Protein AF-A0ABD7SQU8-F1 (afdb_monomer)

Organism: Vibrio cholerae (NCBI:txid666)

Nearest PDB structures (foldseek):
  7nql-assembly1_BT  TM=2.291E-01  e=5.597E-02  Sus scrofa
  7nsj-assembly1_BT  TM=2.044E-01  e=4.450E-02  Sus scrofa
  5aj4-assembly1_BT  TM=1.988E-01  e=1.322E-01  Sus scrofa
  1914-assembly1_A  TM=1.932E-01  e=1.555E+00  Mus musculus
  3wbi-assembly1_A  TM=1.901E-01  e=4.619E+00  Saccharomyces cerevisiae S288C

Secondary structure (DSSP, 8-state):
---S-TTS-HHHHHHHHHHHTTS---SS-EEEEEEEEETT--TT---EEEEEEEETTEEEEEEEEEEEEEEETTEEEEEEEEEEETTTTEEEETTTEEEE--HHHHHHHHHHHHHHHHHHHTT-EEEEEEEE----

Foldseek 3Di:
DDDEDPPADPLVSVLVVLVVVLDPDDQDWAKKKKWKDFPPPDPPDWIKIWIWTDDHPYIYTQKIWTWDWDDDPNDIDIDTAWMQGPVVQWIAHPPPGIDGCDPVNSVVVSVVSVVVSVCSVVVRIDMDMDGPPPPD

Sequence (136 aa):
MESISEGFSPSISKSLRDMFSCFPFPLAQGVYAIQMTDVCGRVGAHPIQLVVEKIDDSLELLTYSQFSIQYKNGSSSFVVSNFFDFVNQQFTSSRLGLCEISDDVTELFEMYLKDAIARIKNGSVKIEVKNQRLLG

Solvent-accessible surface area (backbone atoms only — not comparable to full-atom values): 7811 Å² total; per-residue (Å²): 144,87,53,56,48,92,89,54,57,71,68,48,32,48,50,51,50,62,46,54,74,74,51,92,72,71,93,66,68,49,40,33,39,38,38,37,37,55,67,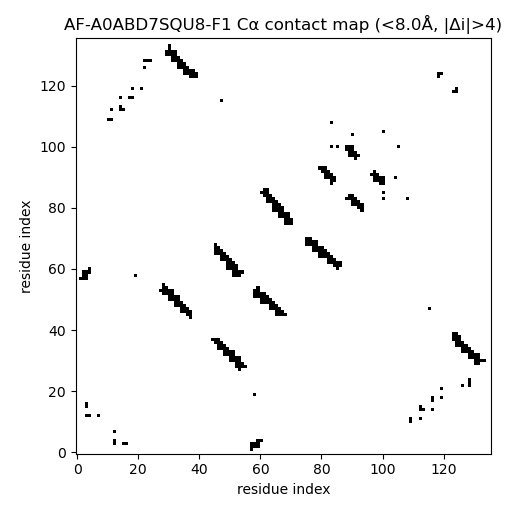73,76,53,91,84,62,60,34,36,39,36,35,32,39,32,56,85,98,28,53,38,76,43,33,42,37,33,31,39,82,45,80,56,97,94,42,77,45,82,40,78,39,37,35,40,32,61,80,80,45,33,30,39,27,77,87,77,43,78,45,66,64,44,72,70,52,49,54,53,48,45,53,54,50,52,51,52,43,53,35,52,77,71,62,48,42,45,77,46,80,42,76,48,73,75,86,121

pLDDT: mean 82.69, std 13.88, range [31.44, 96.06]

Structure (mmCIF, N/CA/C/O backbone):
data_AF-A0ABD7SQU8-F1
#
_entry.id   AF-A0ABD7SQU8-F1
#
loop_
_atom_site.group_PDB
_atom_site.id
_atom_site.type_symbol
_atom_site.label_atom_id
_atom_site.label_alt_id
_atom_site.label_comp_id
_atom_site.label_asym_id
_atom_site.label_entity_id
_atom_site.label_seq_id
_atom_site.pdbx_PDB_ins_code
_atom_site.Cartn_x
_atom_site.Cartn_y
_atom_site.Cartn_z
_atom_site.occupancy
_atom_site.B_iso_or_equiv
_atom_site.auth_seq_id
_atom_site.auth_comp_id
_atom_site.auth_asym_id
_atom_site.auth_atom_id
_atom_site.pdbx_PDB_model_num
ATOM 1 N N . MET A 1 1 ? -14.802 6.062 17.916 1.00 43.28 1 MET A N 1
ATOM 2 C CA . MET A 1 1 ? -14.375 5.958 16.504 1.00 43.28 1 MET A CA 1
ATOM 3 C C . MET A 1 1 ? -12.854 5.876 16.510 1.00 43.28 1 MET A C 1
ATOM 5 O O . MET A 1 1 ? -12.205 6.889 16.299 1.00 43.28 1 MET A O 1
ATOM 9 N N . GLU A 1 2 ? -12.291 4.710 16.839 1.00 35.56 2 GLU A N 1
ATOM 10 C CA . GLU A 1 2 ? -10.840 4.502 16.999 1.00 35.56 2 GLU A CA 1
ATOM 11 C C . GLU A 1 2 ? -10.474 3.057 16.610 1.00 35.56 2 GLU A C 1
ATOM 13 O O . GLU A 1 2 ? -10.958 2.130 17.241 1.00 35.56 2 GLU A O 1
ATOM 18 N N . SER A 1 3 ? -9.743 2.885 15.500 1.00 46.06 3 SER A N 1
ATOM 19 C CA . SER A 1 3 ? -8.436 2.192 15.377 1.00 46.06 3 SER A CA 1
ATOM 20 C C . SER A 1 3 ? -8.061 2.096 13.884 1.00 46.06 3 SER A C 1
ATOM 22 O O . SER A 1 3 ? -8.039 1.063 13.232 1.00 46.06 3 SER A O 1
ATOM 24 N N . ILE A 1 4 ? -7.802 3.246 13.265 1.00 48.00 4 ILE A N 1
ATOM 25 C CA . ILE A 1 4 ? -6.956 3.243 12.068 1.00 48.00 4 ILE A CA 1
ATOM 26 C C . ILE A 1 4 ? -5.609 3.625 12.644 1.00 48.00 4 ILE A C 1
ATOM 28 O O . ILE A 1 4 ? -5.497 4.738 13.164 1.00 48.00 4 ILE A O 1
ATOM 32 N N . SER A 1 5 ? -4.620 2.732 12.589 1.00 52.75 5 SER A N 1
ATOM 33 C CA . SER A 1 5 ? -3.212 3.017 12.901 1.00 52.75 5 SER A CA 1
ATOM 34 C C . SER A 1 5 ? -2.856 3.406 14.347 1.00 52.75 5 SER A C 1
ATOM 36 O O . SER A 1 5 ? -2.429 4.536 14.589 1.00 52.75 5 SER A O 1
ATOM 38 N N . GLU A 1 6 ? -2.922 2.482 15.307 1.00 50.28 6 GLU A N 1
ATOM 39 C CA . GLU A 1 6 ? -2.069 2.638 16.496 1.00 50.28 6 GLU A CA 1
ATOM 40 C C . GLU A 1 6 ? -0.608 2.456 16.048 1.00 50.28 6 GLU A C 1
ATOM 42 O O . GLU A 1 6 ? -0.218 1.384 15.602 1.00 50.28 6 GLU A O 1
ATOM 47 N N . GLY A 1 7 ? 0.176 3.538 16.045 1.00 60.66 7 GLY A N 1
ATOM 48 C CA . GLY A 1 7 ? 1.599 3.510 15.677 1.00 60.66 7 GLY A CA 1
ATOM 49 C C . GLY A 1 7 ? 2.013 4.403 14.504 1.00 60.66 7 GLY A C 1
ATOM 50 O O . GLY A 1 7 ? 3.205 4.620 14.321 1.00 60.66 7 GLY A O 1
ATOM 51 N N . PHE A 1 8 ? 1.075 4.986 13.747 1.00 74.00 8 PHE A N 1
ATOM 52 C CA . PHE A 1 8 ? 1.417 5.979 12.716 1.00 74.00 8 PHE A CA 1
ATOM 53 C C . PHE A 1 8 ? 1.172 7.418 13.180 1.00 74.00 8 PHE A C 1
ATOM 55 O O . PHE A 1 8 ? 0.353 7.684 14.061 1.00 74.00 8 PHE A O 1
ATOM 62 N N . SER A 1 9 ? 1.851 8.374 12.535 1.00 78.19 9 SER A N 1
ATOM 63 C CA . SER A 1 9 ? 1.595 9.800 12.750 1.00 78.19 9 SER A CA 1
ATOM 64 C C . SER A 1 9 ? 0.144 10.166 12.380 1.00 78.19 9 SER A C 1
ATOM 66 O O . SER A 1 9 ? -0.415 9.588 11.440 1.00 78.19 9 SER A O 1
ATOM 68 N N . PRO A 1 10 ? -0.473 11.186 13.017 1.00 79.75 10 PRO A N 1
ATOM 69 C CA . PRO A 1 10 ? -1.849 11.593 12.709 1.00 79.75 10 PRO A CA 1
ATOM 70 C C . PRO A 1 10 ? -2.104 11.918 11.228 1.00 79.75 10 PRO A C 1
ATOM 72 O O . PRO A 1 10 ? -3.217 11.720 10.729 1.00 79.75 10 PRO A O 1
ATOM 75 N N . SER A 1 11 ? -1.083 12.412 10.516 1.00 82.19 11 SER A N 1
ATOM 76 C CA . SER A 1 11 ? -1.154 12.720 9.081 1.00 82.19 11 SER A CA 1
ATOM 77 C C . SER A 1 11 ? -1.284 11.454 8.229 1.00 82.19 11 SER A C 1
ATOM 79 O O . SER A 1 11 ? -2.142 11.379 7.340 1.00 82.19 11 SER A O 1
ATOM 81 N N . ILE A 1 12 ? -0.491 10.425 8.543 1.00 82.00 12 ILE A N 1
ATOM 82 C CA . ILE A 1 12 ? -0.571 9.118 7.886 1.00 82.00 12 ILE A CA 1
ATOM 83 C C . ILE A 1 12 ? -1.900 8.453 8.223 1.00 82.00 12 ILE A C 1
ATOM 85 O O . ILE A 1 12 ? -2.607 8.029 7.310 1.00 82.00 12 ILE A O 1
ATOM 89 N N . SER A 1 13 ? -2.303 8.452 9.498 1.00 83.88 13 SER A N 1
ATOM 90 C CA . SER A 1 13 ? -3.593 7.907 9.926 1.00 83.88 13 SER A CA 1
ATOM 91 C C . SER A 1 13 ? -4.746 8.516 9.140 1.00 83.88 13 SER A C 1
ATOM 93 O O . SER A 1 13 ? -5.624 7.797 8.675 1.00 83.88 13 SER A O 1
ATOM 95 N N . LYS A 1 14 ? -4.756 9.846 8.968 1.00 84.50 14 LYS A N 1
ATOM 96 C CA . LYS A 1 14 ? -5.759 10.552 8.160 1.00 84.50 14 LYS A CA 1
ATOM 97 C C . LYS A 1 14 ? -5.713 10.117 6.695 1.00 84.50 14 LYS A C 1
ATOM 99 O O . LYS A 1 14 ? -6.753 9.783 6.138 1.00 84.50 14 LYS A O 1
ATOM 104 N N . SER A 1 15 ? -4.523 10.081 6.101 1.00 87.94 15 SER A N 1
ATOM 105 C CA . SER A 1 15 ? -4.328 9.678 4.705 1.00 87.94 15 SER A CA 1
ATOM 106 C C . SER A 1 15 ? -4.815 8.246 4.452 1.00 87.94 15 SER A C 1
ATOM 108 O O . SER A 1 15 ? -5.476 7.989 3.449 1.00 87.94 15 SER A O 1
ATOM 110 N N . LEU A 1 16 ? -4.578 7.324 5.390 1.00 87.50 16 LEU A N 1
ATOM 111 C CA . LEU A 1 16 ? -5.088 5.956 5.313 1.00 87.50 16 LEU A CA 1
ATOM 112 C C . LEU A 1 16 ? -6.618 5.908 5.354 1.00 87.50 16 LEU A C 1
ATOM 114 O O . LEU A 1 16 ? -7.197 5.222 4.518 1.00 87.50 16 LEU A O 1
ATOM 118 N N . ARG A 1 17 ? -7.298 6.664 6.235 1.00 85.50 17 ARG A N 1
ATOM 119 C CA . ARG A 1 17 ? -8.783 6.698 6.216 1.00 85.50 17 ARG A CA 1
ATOM 120 C C . ARG A 1 17 ? -9.312 7.298 4.922 1.00 85.50 17 ARG A C 1
ATOM 122 O O . ARG A 1 17 ? -10.254 6.753 4.356 1.00 85.50 17 ARG A O 1
ATOM 129 N N . ASP A 1 18 ? -8.705 8.384 4.445 1.00 85.12 18 ASP A N 1
ATOM 130 C CA . ASP A 1 18 ? -9.083 9.008 3.174 1.00 85.12 18 ASP A CA 1
ATOM 131 C C . ASP A 1 18 ? -8.966 7.990 2.028 1.00 85.12 18 ASP A C 1
ATOM 133 O O . ASP A 1 18 ? -9.889 7.841 1.227 1.00 85.12 18 ASP A O 1
ATOM 137 N N . MET A 1 19 ? -7.866 7.234 1.983 1.00 86.50 19 MET A N 1
ATOM 138 C CA . MET A 1 19 ? -7.656 6.174 0.999 1.00 86.50 19 MET A CA 1
ATOM 139 C C . MET A 1 19 ? -8.680 5.041 1.147 1.00 86.50 19 MET A C 1
ATOM 141 O O . MET A 1 19 ? -9.333 4.673 0.175 1.00 86.50 19 MET A O 1
ATOM 145 N N . PHE A 1 20 ? -8.855 4.511 2.358 1.00 86.94 20 PHE A N 1
ATOM 146 C CA . PHE A 1 20 ? -9.755 3.393 2.634 1.00 86.94 20 PHE A CA 1
ATOM 147 C C . PHE A 1 20 ? -11.225 3.733 2.388 1.00 86.94 20 PHE A C 1
ATOM 149 O O . PHE A 1 20 ? -11.975 2.874 1.932 1.00 86.94 20 PHE A O 1
ATOM 156 N N . SER A 1 21 ? -11.629 4.991 2.573 1.00 84.38 21 SER A N 1
ATOM 157 C CA . SER A 1 21 ? -12.981 5.450 2.236 1.00 84.38 21 SER A CA 1
ATOM 158 C C . SER A 1 21 ? -13.314 5.343 0.740 1.00 84.38 21 SER A C 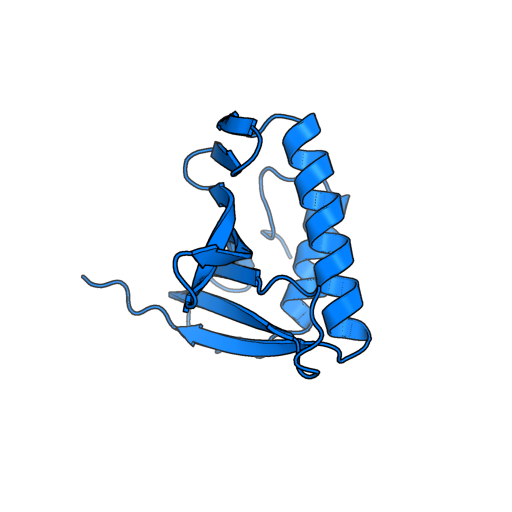1
ATOM 160 O O . SER A 1 21 ? -14.485 5.334 0.368 1.00 84.38 21 SER A O 1
ATOM 162 N N . CYS A 1 22 ? -12.297 5.225 -0.121 1.00 82.62 22 CYS A N 1
ATOM 163 C CA . CYS A 1 22 ? -12.467 5.061 -1.563 1.00 82.62 22 CYS A CA 1
ATOM 164 C C . CYS A 1 22 ? -12.682 3.599 -1.985 1.00 82.62 22 CYS A C 1
ATOM 166 O O . CYS A 1 22 ? -12.907 3.335 -3.168 1.00 82.62 22 CYS A O 1
ATOM 168 N N . PHE A 1 23 ? -12.563 2.638 -1.066 1.00 82.81 23 PHE A N 1
ATOM 169 C CA . PHE A 1 23 ? -12.587 1.218 -1.397 1.00 82.81 23 PHE A CA 1
ATOM 170 C C . PHE A 1 23 ? -13.920 0.566 -1.009 1.00 82.81 23 PHE A C 1
ATOM 172 O O . PHE A 1 23 ? -14.410 0.763 0.105 1.00 82.81 23 PHE A O 1
ATOM 179 N N . PRO A 1 24 ? -14.511 -0.258 -1.893 1.00 74.88 24 PRO A N 1
ATOM 180 C CA . PRO A 1 24 ? -15.719 -1.009 -1.580 1.00 74.88 24 PRO A CA 1
ATOM 181 C C . PRO A 1 24 ? -15.356 -2.234 -0.728 1.00 74.88 24 PRO A C 1
ATOM 183 O O . PRO A 1 24 ? -15.229 -3.348 -1.238 1.00 74.88 24 PRO A O 1
ATOM 186 N N . PHE A 1 25 ? -15.141 -2.032 0.572 1.00 72.00 25 PHE A N 1
ATOM 187 C CA . PHE A 1 25 ? -14.872 -3.138 1.488 1.00 72.00 25 PHE A CA 1
ATOM 188 C C . PHE A 1 25 ? -16.136 -3.965 1.746 1.00 72.00 25 PHE A C 1
ATOM 190 O O . PHE A 1 25 ? -17.195 -3.397 2.030 1.00 72.00 25 PHE A O 1
ATOM 197 N N . PRO A 1 26 ? -16.049 -5.305 1.706 1.00 69.81 26 PRO A N 1
ATOM 198 C CA . PRO A 1 26 ? -17.112 -6.155 2.221 1.00 69.81 26 PRO A CA 1
ATOM 199 C C . PRO A 1 26 ? -17.335 -5.908 3.718 1.00 69.81 26 PRO A C 1
ATOM 201 O O . PRO A 1 26 ? -16.410 -5.562 4.452 1.00 69.81 26 PRO A O 1
ATOM 204 N N . LEU A 1 27 ? -18.564 -6.136 4.188 1.00 65.88 27 LEU A N 1
ATOM 205 C CA . LEU A 1 27 ? -18.911 -5.979 5.608 1.00 65.88 27 LEU A CA 1
ATOM 206 C C . LEU A 1 27 ? -18.230 -7.020 6.514 1.00 65.88 27 LEU A C 1
ATOM 208 O O . LEU A 1 27 ? -18.142 -6.810 7.719 1.00 65.88 27 LEU A O 1
ATOM 212 N N . ALA A 1 28 ? -17.752 -8.133 5.955 1.00 81.88 28 ALA A N 1
ATOM 213 C CA . ALA A 1 28 ? -17.156 -9.218 6.724 1.00 81.88 28 ALA A CA 1
ATOM 214 C C . ALA A 1 28 ? -15.752 -8.863 7.243 1.00 81.88 28 ALA A C 1
ATOM 216 O O . ALA A 1 28 ? -14.941 -8.283 6.520 1.00 81.88 28 ALA A O 1
ATOM 217 N N . GLN A 1 29 ? -15.447 -9.277 8.472 1.00 87.12 29 GLN A N 1
ATOM 218 C CA . GLN A 1 29 ? -14.084 -9.253 9.008 1.00 87.12 29 GLN A CA 1
ATOM 219 C C . GLN A 1 29 ? -13.143 -10.140 8.178 1.00 87.12 29 GLN A C 1
ATOM 221 O O . GLN A 1 29 ? -13.577 -11.108 7.543 1.00 87.12 29 GLN A O 1
ATOM 226 N N . GLY A 1 30 ? -11.852 -9.810 8.198 1.00 88.75 30 GLY A N 1
ATOM 227 C CA . GLY A 1 30 ? -10.804 -10.617 7.578 1.00 88.75 30 GLY A CA 1
ATOM 228 C C . GLY A 1 30 ? -9.733 -9.799 6.867 1.00 88.75 30 GLY A C 1
ATOM 229 O O . GLY A 1 30 ? -9.731 -8.569 6.899 1.00 88.75 30 GLY A O 1
ATOM 230 N N . VAL A 1 31 ? -8.826 -10.509 6.197 1.00 90.88 31 VAL A N 1
ATOM 231 C CA . VAL A 1 31 ? -7.690 -9.917 5.487 1.00 90.88 31 VAL A CA 1
ATOM 232 C C . VAL A 1 31 ? -8.042 -9.690 4.019 1.00 90.88 31 VAL A C 1
ATOM 234 O O . VAL A 1 31 ? -8.589 -10.558 3.336 1.00 90.88 31 VAL A O 1
ATOM 237 N N . TYR A 1 32 ? -7.708 -8.511 3.510 1.00 90.31 32 TYR A N 1
ATOM 238 C CA . TYR A 1 32 ? -7.997 -8.081 2.151 1.00 90.31 32 TYR A CA 1
ATOM 239 C C . TYR A 1 32 ? -6.724 -7.612 1.455 1.00 90.31 32 TYR A C 1
ATOM 241 O O . TYR A 1 32 ? -5.966 -6.805 1.986 1.00 90.31 32 TYR A O 1
ATOM 249 N N . ALA A 1 33 ? -6.524 -8.081 0.226 1.00 91.56 33 ALA A N 1
ATOM 250 C CA . ALA A 1 33 ? -5.557 -7.513 -0.698 1.00 91.56 33 ALA A CA 1
ATOM 251 C C . ALA A 1 33 ? -6.256 -6.476 -1.582 1.00 91.56 33 ALA A C 1
ATOM 253 O O . ALA A 1 33 ? -7.235 -6.784 -2.267 1.00 91.56 33 ALA A O 1
ATOM 254 N N . ILE A 1 34 ? -5.737 -5.254 -1.582 1.00 91.06 34 ILE A N 1
ATOM 255 C CA . ILE A 1 34 ? -6.208 -4.148 -2.413 1.00 91.06 34 ILE A CA 1
ATOM 256 C C . ILE A 1 34 ? -5.135 -3.876 -3.448 1.00 91.06 34 ILE A C 1
ATOM 258 O O . ILE A 1 34 ? -4.015 -3.509 -3.107 1.00 91.06 34 ILE A O 1
ATOM 262 N N . GLN A 1 35 ? -5.473 -4.060 -4.714 1.00 90.62 35 GLN A N 1
ATOM 263 C CA . GLN A 1 35 ? -4.560 -3.873 -5.825 1.00 90.62 35 GLN A CA 1
ATOM 264 C C . GLN A 1 35 ? -4.960 -2.627 -6.612 1.00 90.62 35 GLN A C 1
ATOM 266 O O . GLN A 1 35 ? -6.111 -2.475 -7.019 1.00 90.62 35 GLN A O 1
ATOM 271 N N . MET A 1 36 ? -3.999 -1.737 -6.832 1.00 89.88 36 MET A N 1
ATOM 272 C CA . MET A 1 36 ? -4.154 -0.511 -7.603 1.00 89.88 36 MET A CA 1
ATOM 273 C C . MET A 1 36 ? -3.277 -0.606 -8.848 1.00 89.88 36 MET A C 1
ATOM 275 O O . MET A 1 36 ? -2.047 -0.632 -8.765 1.00 89.88 36 MET A O 1
ATOM 279 N N . THR A 1 37 ? -3.908 -0.656 -10.013 1.00 88.19 37 THR A N 1
ATOM 280 C CA . THR A 1 37 ? -3.232 -0.741 -11.315 1.00 88.19 37 THR A CA 1
ATOM 281 C C . THR A 1 37 ? -3.601 0.465 -12.156 1.00 88.19 37 THR A C 1
ATOM 283 O O . THR A 1 37 ? -4.766 0.840 -12.191 1.00 88.19 37 THR A O 1
ATOM 286 N N . ASP A 1 38 ? -2.648 1.072 -12.853 1.00 80.94 38 ASP A N 1
ATOM 287 C CA . ASP A 1 38 ? -2.933 2.212 -13.729 1.00 80.94 38 ASP A CA 1
ATOM 288 C C . ASP A 1 38 ? -3.917 1.829 -14.853 1.00 80.94 38 ASP A C 1
ATOM 290 O O . ASP A 1 38 ? -3.734 0.805 -15.513 1.00 80.94 38 ASP A O 1
ATOM 294 N N . VAL A 1 39 ? -4.969 2.632 -15.069 1.00 72.31 39 VAL A N 1
ATOM 295 C CA . VAL A 1 39 ? -5.973 2.377 -16.130 1.00 72.31 39 VAL A CA 1
ATOM 296 C C . VAL A 1 39 ? -5.470 2.725 -17.528 1.00 72.31 39 VAL A C 1
ATOM 298 O O . VAL A 1 39 ? -6.041 2.270 -18.514 1.00 72.31 39 VAL A O 1
ATOM 301 N N . CYS A 1 40 ? -4.430 3.545 -17.649 1.00 56.16 40 CYS A N 1
ATOM 302 C CA . CYS A 1 40 ? -4.000 4.104 -18.922 1.00 56.16 40 CYS A CA 1
ATOM 303 C 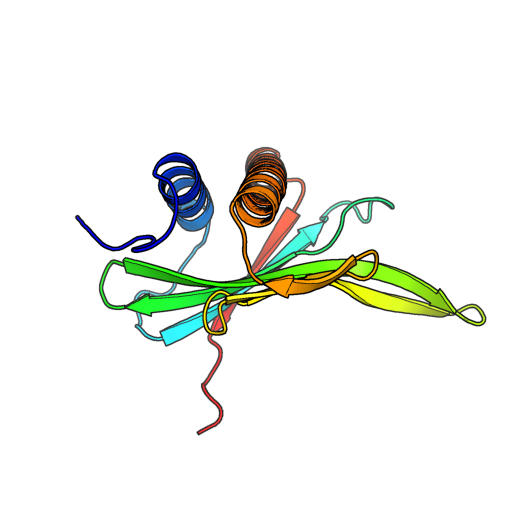C . CYS A 1 40 ? -2.808 3.370 -19.547 1.00 56.16 40 CYS A C 1
ATOM 305 O O . CYS A 1 40 ? -2.291 3.846 -20.557 1.00 56.16 40 CYS A O 1
ATOM 307 N N . GLY A 1 41 ? -2.327 2.267 -18.957 1.00 52.22 41 GLY A N 1
ATOM 308 C CA . GLY A 1 41 ? -1.119 1.582 -19.436 1.00 52.22 41 GLY A CA 1
ATOM 309 C C . GLY A 1 41 ? 0.087 2.525 -19.542 1.00 52.22 41 GLY A C 1
ATOM 310 O O . GLY A 1 41 ? 1.004 2.276 -20.326 1.00 52.22 41 GLY A O 1
ATOM 311 N N . ARG A 1 42 ? 0.064 3.649 -18.805 1.00 52.75 42 ARG A N 1
ATOM 312 C CA . ARG A 1 42 ? 1.094 4.678 -18.900 1.00 52.75 42 ARG A CA 1
ATOM 313 C C . ARG A 1 42 ? 2.386 4.093 -18.362 1.00 52.75 42 ARG A C 1
ATOM 315 O O . ARG A 1 42 ? 2.482 3.702 -17.198 1.00 52.75 42 ARG A O 1
ATOM 322 N N . VAL A 1 43 ? 3.390 4.064 -19.227 1.00 48.94 43 VAL A N 1
ATOM 323 C CA . VAL A 1 43 ? 4.777 3.791 -18.860 1.00 48.94 43 VAL A CA 1
ATOM 324 C C . VAL A 1 43 ? 5.174 4.826 -17.801 1.00 48.94 43 VAL A C 1
ATOM 326 O O . VAL A 1 43 ? 5.318 6.002 -18.116 1.00 48.94 43 VAL A O 1
ATOM 329 N N . GLY A 1 44 ? 5.269 4.411 -16.536 1.00 56.25 44 GLY A N 1
ATOM 330 C CA . GLY A 1 44 ? 5.664 5.281 -15.418 1.00 56.25 44 GLY A CA 1
ATOM 331 C C . GLY A 1 44 ? 4.850 5.110 -14.136 1.00 56.25 44 GLY A C 1
ATOM 332 O O . GLY A 1 44 ? 5.300 5.529 -13.075 1.00 56.25 44 GLY A O 1
ATOM 333 N N . ALA A 1 45 ? 3.685 4.468 -14.197 1.00 66.75 45 ALA A N 1
ATOM 334 C CA . ALA A 1 45 ? 2.840 4.295 -13.026 1.00 66.75 45 ALA A CA 1
ATOM 335 C C . ALA A 1 45 ? 3.071 2.929 -12.364 1.00 66.75 45 ALA A C 1
ATOM 337 O O . ALA A 1 45 ? 2.711 1.883 -12.903 1.00 66.75 45 ALA A O 1
ATOM 338 N N . HIS A 1 46 ? 3.670 2.943 -11.175 1.00 80.62 46 HIS A N 1
ATOM 339 C CA . HIS A 1 46 ? 3.912 1.740 -10.384 1.00 80.62 46 HIS A CA 1
ATOM 340 C C . HIS A 1 46 ? 2.585 1.152 -9.879 1.00 80.62 46 HIS A C 1
ATOM 342 O O . HIS A 1 46 ? 1.821 1.887 -9.232 1.00 80.62 46 HIS A O 1
ATOM 348 N N . PRO A 1 47 ? 2.274 -0.132 -10.149 1.00 89.12 47 PRO A N 1
ATOM 349 C CA . PRO A 1 47 ? 1.205 -0.818 -9.440 1.00 89.12 47 PRO A CA 1
ATOM 350 C C . PRO A 1 47 ? 1.484 -0.815 -7.939 1.00 89.12 47 PRO A C 1
ATOM 352 O O . PRO A 1 47 ? 2.643 -0.859 -7.517 1.00 89.12 47 PRO A O 1
ATOM 355 N N . ILE A 1 48 ? 0.420 -0.765 -7.146 1.00 92.25 48 ILE A N 1
ATOM 356 C CA . ILE A 1 48 ? 0.490 -0.797 -5.686 1.00 92.25 48 ILE A CA 1
ATOM 357 C C . ILE A 1 48 ? -0.386 -1.946 -5.194 1.00 92.25 48 ILE A C 1
ATOM 359 O O . ILE A 1 48 ? -1.459 -2.192 -5.744 1.00 92.25 48 ILE A O 1
ATOM 363 N N . GLN A 1 49 ? 0.069 -2.646 -4.162 1.00 93.56 49 GLN A N 1
ATOM 364 C CA . GLN A 1 49 ? -0.744 -3.584 -3.403 1.00 93.56 49 GLN A CA 1
ATOM 365 C C . GLN A 1 49 ? -0.699 -3.215 -1.926 1.00 93.56 49 GLN A C 1
ATOM 367 O O . GLN A 1 49 ? 0.372 -2.994 -1.369 1.00 93.56 49 GLN A O 1
ATOM 372 N N . LEU A 1 50 ? -1.863 -3.197 -1.297 1.00 93.00 50 LEU A N 1
ATOM 373 C CA . LEU A 1 50 ? -2.024 -3.066 0.141 1.00 93.00 50 LEU A CA 1
ATOM 374 C C . LEU A 1 50 ? -2.566 -4.386 0.665 1.00 93.00 50 LEU A C 1
ATOM 376 O O . LEU A 1 50 ? -3.470 -4.957 0.053 1.00 93.00 50 LEU A O 1
ATOM 380 N N . VAL A 1 51 ? -2.053 -4.851 1.795 1.00 92.75 51 VAL A N 1
ATOM 381 C CA . VAL A 1 51 ? -2.725 -5.889 2.577 1.00 92.75 51 VAL A CA 1
ATOM 382 C C . VAL A 1 51 ? -3.255 -5.225 3.828 1.00 92.75 51 VAL A C 1
ATOM 384 O O . VAL A 1 51 ? -2.487 -4.610 4.567 1.00 92.75 51 VAL A O 1
ATOM 387 N N . VAL A 1 52 ? -4.563 -5.319 4.029 1.00 91.19 52 VAL A N 1
ATOM 388 C CA . VAL A 1 52 ? -5.252 -4.719 5.167 1.00 91.19 52 VAL A CA 1
ATOM 389 C C . VAL A 1 52 ? -6.049 -5.772 5.913 1.00 91.19 52 VAL A C 1
ATOM 391 O O . VAL A 1 52 ? -6.572 -6.703 5.300 1.00 91.19 52 VAL A O 1
ATOM 394 N N . GLU A 1 53 ? -6.181 -5.604 7.215 1.00 90.06 53 GLU A N 1
ATOM 395 C CA . GLU A 1 53 ? -7.072 -6.400 8.045 1.00 90.06 53 GLU A CA 1
ATOM 396 C C . GLU A 1 53 ? -8.272 -5.555 8.463 1.00 90.06 53 GLU A C 1
ATOM 398 O O . GLU A 1 53 ? -8.124 -4.413 8.896 1.00 90.06 53 GLU A O 1
ATOM 403 N N . LYS A 1 54 ? -9.475 -6.105 8.289 1.00 86.00 54 LYS A N 1
ATOM 404 C CA . LYS A 1 54 ? -10.710 -5.525 8.812 1.00 86.00 54 LYS A CA 1
ATOM 405 C C . LYS A 1 54 ? -11.028 -6.165 10.154 1.00 86.00 54 LYS A C 1
ATOM 407 O O . LYS A 1 54 ? -11.415 -7.336 10.191 1.00 86.00 54 LYS A O 1
ATOM 412 N N . ILE A 1 55 ? -10.928 -5.364 11.208 1.00 85.50 55 ILE A N 1
ATOM 413 C CA . ILE A 1 55 ? -11.251 -5.728 12.587 1.00 85.50 55 ILE A CA 1
ATOM 414 C C . ILE A 1 55 ? -12.436 -4.855 12.994 1.00 85.50 55 ILE A C 1
ATOM 416 O O . ILE A 1 55 ? -12.317 -3.639 13.087 1.00 85.50 55 ILE A O 1
ATOM 420 N N . ASP A 1 56 ? -13.616 -5.454 13.153 1.00 83.62 56 ASP A N 1
ATOM 421 C CA . ASP A 1 56 ? -14.864 -4.717 13.400 1.00 83.62 56 ASP A CA 1
ATOM 422 C C . ASP A 1 56 ? -15.082 -3.557 12.401 1.00 83.62 56 ASP A C 1
ATOM 424 O O . ASP A 1 56 ? -15.152 -3.771 11.184 1.00 83.62 56 ASP A O 1
ATOM 428 N N . ASP A 1 57 ? -15.178 -2.325 12.904 1.00 77.81 57 ASP A N 1
ATOM 429 C CA . ASP A 1 57 ? -15.357 -1.093 12.130 1.00 77.81 57 ASP A CA 1
ATOM 430 C C . ASP A 1 57 ? -14.032 -0.430 11.727 1.00 77.81 57 ASP A C 1
ATOM 432 O O . ASP A 1 57 ? -14.024 0.672 11.170 1.00 77.81 57 ASP A O 1
ATOM 436 N N . SER A 1 58 ? -12.909 -1.091 11.994 1.00 78.00 58 SER A N 1
ATOM 437 C CA . SER A 1 58 ? -11.573 -0.572 11.764 1.00 78.00 58 SER A CA 1
ATOM 438 C C . SER A 1 58 ? -10.848 -1.303 10.629 1.00 78.00 58 SER A C 1
ATOM 440 O O . SER A 1 58 ? -11.244 -2.384 10.178 1.00 78.00 58 SER A O 1
ATOM 442 N N . LEU A 1 59 ? -9.832 -0.631 10.085 1.00 83.94 59 LEU A N 1
ATOM 443 C CA . LEU A 1 59 ? -8.983 -1.139 9.015 1.00 83.94 59 LEU A CA 1
ATOM 444 C C . LEU A 1 59 ? -7.532 -0.864 9.376 1.00 83.94 59 LEU A C 1
ATOM 446 O O . LEU A 1 59 ? -7.124 0.294 9.519 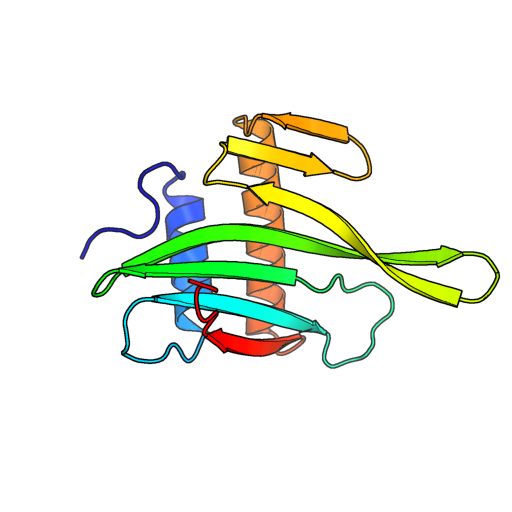1.00 83.94 59 LEU A O 1
ATOM 450 N N . GLU A 1 60 ? -6.760 -1.935 9.456 1.00 86.38 60 GLU A N 1
ATOM 451 C CA . GLU A 1 60 ? -5.347 -1.898 9.795 1.00 86.38 60 GLU A CA 1
ATOM 452 C C . GLU A 1 60 ? -4.514 -2.245 8.568 1.00 86.38 60 GLU A C 1
ATOM 454 O O . GLU A 1 60 ? -4.798 -3.200 7.848 1.00 86.38 60 GLU A O 1
ATOM 459 N N . LEU A 1 61 ? -3.494 -1.434 8.286 1.00 90.88 61 LEU A N 1
ATOM 460 C CA . LEU A 1 61 ? -2.578 -1.691 7.182 1.00 90.88 61 LEU A CA 1
ATOM 461 C C . LEU A 1 61 ? -1.478 -2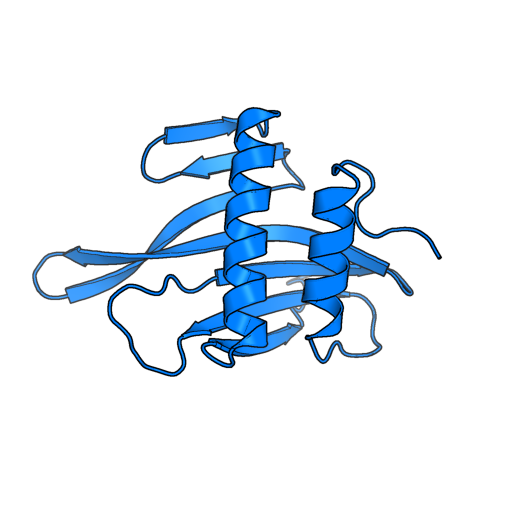.642 7.653 1.00 90.88 61 LEU A C 1
ATOM 463 O O . LEU A 1 61 ? -0.647 -2.255 8.467 1.00 90.88 61 LEU A O 1
ATOM 467 N N . LEU A 1 62 ? -1.444 -3.848 7.092 1.00 91.62 62 LEU A N 1
ATOM 468 C CA . LEU A 1 62 ? -0.410 -4.839 7.389 1.00 91.62 62 LEU A CA 1
ATOM 469 C C . LEU A 1 62 ? 0.826 -4.620 6.514 1.00 91.62 62 LEU A C 1
ATOM 471 O O . LEU A 1 62 ? 1.951 -4.585 7.007 1.00 91.62 62 LEU A O 1
ATOM 475 N N . THR A 1 63 ? 0.626 -4.450 5.201 1.00 93.94 63 THR A N 1
ATOM 476 C CA . THR A 1 63 ? 1.736 -4.236 4.259 1.00 93.94 63 THR A CA 1
ATOM 477 C C . THR A 1 63 ? 1.385 -3.273 3.130 1.00 93.94 63 THR A C 1
ATOM 479 O O . THR A 1 63 ? 0.233 -3.180 2.697 1.00 93.94 63 THR A O 1
ATOM 482 N N . TYR A 1 64 ? 2.409 -2.597 2.606 1.00 95.00 64 TYR A N 1
ATOM 483 C CA . TYR A 1 64 ? 2.355 -1.791 1.387 1.00 95.00 64 TYR A CA 1
ATOM 484 C C . TYR A 1 64 ? 3.445 -2.257 0.421 1.00 95.00 64 TYR A C 1
ATOM 486 O O . TYR A 1 64 ? 4.626 -2.257 0.755 1.00 95.00 64 TYR A O 1
ATOM 494 N N . SER A 1 65 ? 3.068 -2.614 -0.802 1.00 95.12 65 SER A N 1
ATOM 495 C CA . SER A 1 65 ? 3.991 -3.006 -1.870 1.00 95.12 65 SER A CA 1
ATOM 496 C C . SER A 1 65 ? 3.842 -2.077 -3.064 1.00 95.12 65 SER A C 1
ATOM 498 O O . SER A 1 65 ? 2.742 -1.903 -3.582 1.00 95.12 65 SER A O 1
ATOM 500 N N . GLN A 1 66 ? 4.954 -1.545 -3.556 1.00 93.25 66 GLN A N 1
ATOM 501 C CA . GLN A 1 66 ? 5.039 -0.874 -4.847 1.00 93.25 66 GLN A CA 1
ATOM 502 C C . GLN A 1 66 ? 5.796 -1.766 -5.830 1.00 93.25 66 GLN A C 1
ATOM 504 O O . GLN A 1 66 ? 6.799 -2.385 -5.472 1.00 93.25 66 GLN A O 1
ATOM 509 N N . PHE A 1 67 ? 5.329 -1.824 -7.075 1.00 90.38 67 PHE A N 1
ATOM 510 C CA . PHE A 1 67 ? 5.918 -2.658 -8.118 1.00 90.38 67 PHE A CA 1
ATOM 511 C C . PHE A 1 67 ? 6.533 -1.810 -9.228 1.00 90.38 67 PHE A C 1
ATOM 513 O O . PHE A 1 67 ? 5.951 -0.832 -9.691 1.00 90.38 67 PHE A O 1
ATOM 520 N N . SER A 1 68 ? 7.692 -2.227 -9.720 1.00 87.12 68 SER A N 1
ATOM 521 C CA . SER A 1 68 ? 8.347 -1.681 -10.909 1.00 87.12 68 SER A CA 1
ATOM 522 C C . SER A 1 68 ? 8.379 -2.713 -12.020 1.00 87.12 68 SER A C 1
ATOM 524 O O . SER A 1 68 ? 8.375 -3.915 -11.769 1.00 87.12 68 SER A O 1
ATOM 526 N N . ILE A 1 69 ? 8.460 -2.245 -13.262 1.00 83.81 69 ILE A N 1
ATOM 527 C CA . ILE A 1 69 ? 8.740 -3.119 -14.399 1.00 83.81 69 ILE A CA 1
ATOM 528 C C . ILE A 1 69 ? 10.255 -3.292 -14.496 1.00 83.81 69 ILE A C 1
ATOM 530 O O . ILE A 1 69 ? 10.990 -2.311 -14.608 1.00 83.81 69 ILE A O 1
ATOM 534 N N . GLN A 1 70 ? 10.715 -4.538 -14.478 1.00 83.25 70 GLN A N 1
ATOM 535 C CA . GLN A 1 70 ? 12.084 -4.897 -14.817 1.00 83.25 70 GLN A CA 1
ATOM 536 C C . GLN A 1 70 ? 12.107 -5.530 -16.208 1.00 83.25 70 GLN A C 1
ATOM 538 O O . GLN A 1 70 ? 11.301 -6.409 -16.509 1.00 83.25 70 GLN A O 1
ATOM 543 N N . TYR A 1 71 ? 13.048 -5.091 -17.044 1.00 82.56 71 TYR A N 1
ATOM 544 C CA . TYR A 1 71 ? 13.302 -5.671 -18.361 1.00 82.56 71 TYR A CA 1
ATOM 545 C C . TYR A 1 71 ? 14.534 -6.570 -18.284 1.00 82.56 71 TYR A C 1
ATOM 547 O O . TYR A 1 71 ? 15.612 -6.114 -17.901 1.00 82.56 71 TYR A O 1
ATOM 555 N N . LYS A 1 72 ? 14.388 -7.846 -18.643 1.00 82.06 72 LYS A N 1
ATOM 556 C CA . LYS A 1 72 ? 15.487 -8.818 -18.666 1.00 82.06 72 LYS A CA 1
ATOM 557 C C . LYS A 1 72 ? 15.342 -9.737 -19.875 1.00 82.06 72 LYS A C 1
ATOM 559 O O . LYS A 1 72 ? 14.306 -10.366 -20.056 1.00 82.06 72 LYS A O 1
ATOM 564 N N . ASN A 1 73 ? 16.394 -9.819 -20.693 1.00 83.94 73 ASN A N 1
ATOM 565 C CA . ASN A 1 73 ? 16.476 -10.691 -21.875 1.00 83.94 73 ASN A CA 1
ATOM 566 C C . ASN A 1 73 ? 15.278 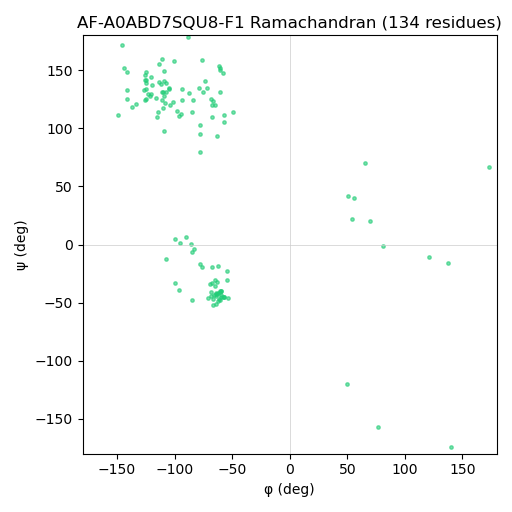-10.572 -22.842 1.00 83.94 73 ASN A C 1
ATOM 568 O O . ASN A 1 73 ? 14.772 -11.577 -23.327 1.00 83.94 73 ASN A O 1
ATOM 572 N N . GLY A 1 74 ? 14.807 -9.349 -23.107 1.00 84.06 74 GLY A N 1
ATOM 573 C CA . GLY A 1 74 ? 13.683 -9.102 -24.023 1.00 84.06 74 GLY A CA 1
ATOM 574 C C . GLY A 1 74 ? 12.288 -9.327 -23.423 1.00 84.06 74 GLY A C 1
ATOM 575 O O . GLY A 1 74 ? 11.302 -9.052 -24.098 1.00 84.06 74 GLY A O 1
ATOM 576 N N . SER A 1 75 ? 12.198 -9.748 -22.160 1.00 83.12 75 SER A N 1
ATOM 577 C CA . SER A 1 75 ? 10.939 -9.905 -21.424 1.00 83.12 75 SER A CA 1
ATOM 578 C C . SER A 1 75 ? 10.801 -8.845 -20.333 1.00 83.12 75 SER A C 1
ATOM 580 O O . SER A 1 75 ? 11.798 -8.405 -19.752 1.00 83.12 75 SER A O 1
ATOM 582 N N . SER A 1 76 ? 9.565 -8.446 -20.034 1.00 81.69 76 SER A N 1
ATOM 583 C CA . SER A 1 76 ? 9.236 -7.574 -18.905 1.00 81.69 76 SER A CA 1
ATOM 584 C C . SER A 1 76 ? 8.503 -8.348 -17.810 1.00 81.69 76 SER A C 1
ATOM 586 O O . SER A 1 76 ? 7.665 -9.207 -18.084 1.00 81.69 76 SER A O 1
ATOM 588 N N . SER A 1 77 ? 8.820 -8.045 -16.554 1.00 82.94 77 SER A N 1
ATOM 589 C CA . SER A 1 77 ? 8.128 -8.596 -15.388 1.00 82.94 77 SER A CA 1
ATOM 590 C C . SER A 1 77 ? 7.964 -7.535 -14.309 1.00 82.94 77 SER A C 1
ATOM 592 O O . SER A 1 77 ? 8.824 -6.666 -14.149 1.00 82.94 77 SER A O 1
ATOM 594 N N . PHE A 1 78 ? 6.882 -7.622 -13.538 1.00 84.62 78 PHE A N 1
ATOM 595 C CA . PHE A 1 78 ? 6.742 -6.816 -12.332 1.00 84.62 78 PHE A CA 1
ATOM 596 C C . PHE A 1 78 ? 7.622 -7.382 -11.220 1.00 84.62 78 PHE A C 1
ATOM 598 O O . PHE A 1 78 ? 7.593 -8.579 -10.943 1.00 84.62 78 PHE A O 1
ATOM 605 N N . VAL A 1 79 ? 8.392 -6.507 -10.584 1.00 87.62 79 VAL A N 1
ATOM 606 C CA . VAL A 1 79 ? 9.199 -6.804 -9.400 1.00 87.62 79 VAL A CA 1
ATOM 607 C C . VAL A 1 79 ? 8.848 -5.814 -8.304 1.00 87.62 79 VAL A C 1
ATOM 609 O O . VAL A 1 79 ? 8.540 -4.655 -8.586 1.00 87.62 79 VAL A O 1
ATOM 612 N N . VAL A 1 80 ? 8.886 -6.257 -7.053 1.00 89.50 80 VAL A N 1
ATOM 613 C CA . VAL A 1 80 ? 8.662 -5.369 -5.909 1.00 89.50 80 VAL A CA 1
ATOM 614 C C . VAL A 1 80 ? 9.816 -4.370 -5.837 1.00 89.50 80 VAL A C 1
ATOM 616 O O . VAL A 1 80 ? 10.983 -4.758 -5.806 1.00 89.50 80 VAL A O 1
ATOM 619 N N . SER A 1 81 ? 9.497 -3.078 -5.868 1.00 91.62 81 SER A N 1
ATOM 620 C CA . SER A 1 81 ? 10.479 -1.994 -5.815 1.00 91.62 81 SER A CA 1
ATOM 621 C C . SER A 1 81 ? 10.664 -1.447 -4.410 1.00 91.62 81 SER A C 1
ATOM 623 O O . SER A 1 81 ? 11.800 -1.153 -4.032 1.00 91.62 81 SER A O 1
ATOM 625 N N . ASN A 1 82 ? 9.561 -1.334 -3.670 1.00 94.25 82 ASN A N 1
ATOM 626 C CA . ASN A 1 82 ? 9.482 -0.878 -2.290 1.00 94.25 82 ASN A CA 1
ATOM 627 C C . ASN A 1 82 ? 8.431 -1.720 -1.559 1.00 94.25 82 ASN A C 1
ATOM 629 O O . ASN A 1 82 ? 7.330 -1.915 -2.076 1.00 94.25 82 ASN A O 1
ATOM 633 N N . PHE A 1 83 ? 8.766 -2.199 -0.369 1.00 96.06 83 PHE A N 1
ATOM 634 C CA . PHE A 1 83 ? 7.907 -3.034 0.458 1.00 96.06 83 PHE A CA 1
ATOM 635 C C . PHE A 1 83 ? 7.988 -2.576 1.906 1.00 96.06 83 PHE A C 1
ATOM 637 O O . PHE A 1 83 ? 9.063 -2.622 2.493 1.00 96.06 83 PHE A O 1
ATOM 644 N N . PHE A 1 84 ? 6.864 -2.137 2.457 1.00 96.00 84 PHE A N 1
ATOM 645 C CA . PHE A 1 84 ? 6.711 -1.822 3.870 1.00 96.00 84 PHE A CA 1
ATOM 646 C C . PHE A 1 84 ? 5.932 -2.958 4.523 1.00 96.00 84 PHE A C 1
ATOM 648 O O . PHE A 1 84 ? 4.796 -3.241 4.133 1.00 96.00 84 PHE A O 1
ATOM 655 N N . ASP A 1 85 ? 6.559 -3.593 5.501 1.00 94.56 85 ASP A N 1
ATOM 656 C CA . ASP A 1 85 ? 5.994 -4.623 6.354 1.00 94.56 85 ASP A CA 1
ATOM 657 C C . ASP A 1 85 ? 5.821 -4.042 7.756 1.00 94.56 85 ASP A C 1
ATOM 659 O O . ASP A 1 85 ? 6.768 -3.963 8.541 1.00 94.56 85 ASP A O 1
ATOM 663 N N . PHE A 1 86 ? 4.605 -3.596 8.061 1.00 91.38 86 PHE A N 1
ATOM 664 C CA . PHE A 1 86 ? 4.296 -2.990 9.353 1.00 91.38 86 PHE A CA 1
ATOM 665 C C . PHE A 1 86 ? 4.113 -4.039 10.454 1.00 91.38 86 PHE A C 1
ATOM 667 O O . PHE A 1 86 ? 4.225 -3.706 11.631 1.00 91.38 86 PHE A O 1
ATOM 674 N N . VAL A 1 87 ? 3.902 -5.309 10.092 1.00 90.00 87 VAL A N 1
ATOM 675 C CA . VAL A 1 87 ? 3.830 -6.416 11.055 1.00 90.00 87 VAL A CA 1
ATOM 676 C C . VAL A 1 87 ? 5.218 -6.700 11.620 1.00 90.00 87 VAL A C 1
ATOM 678 O O . VAL A 1 87 ? 5.386 -6.805 12.831 1.00 90.00 87 VAL A O 1
ATOM 681 N N . ASN A 1 88 ? 6.225 -6.769 10.746 1.00 89.31 88 ASN A N 1
ATOM 682 C CA . ASN A 1 88 ? 7.609 -7.047 11.136 1.00 89.31 88 ASN A CA 1
ATOM 683 C C . ASN A 1 88 ? 8.465 -5.784 11.334 1.00 89.31 88 ASN A C 1
ATOM 685 O O . ASN A 1 88 ? 9.651 -5.907 11.632 1.00 89.31 88 ASN A O 1
ATOM 689 N N . GLN A 1 89 ? 7.888 -4.587 11.171 1.00 90.69 89 GLN A N 1
ATOM 690 C CA . GLN A 1 89 ? 8.573 -3.287 11.267 1.00 90.69 89 GLN A CA 1
ATOM 691 C C . GLN A 1 89 ? 9.777 -3.162 10.315 1.00 90.69 89 GLN A C 1
ATOM 693 O O . GLN A 1 89 ? 10.823 -2.601 10.650 1.00 90.69 89 GLN A O 1
ATOM 698 N N . GLN A 1 90 ? 9.624 -3.685 9.095 1.00 94.25 90 GLN A N 1
ATOM 699 C CA . GLN A 1 90 ? 10.680 -3.759 8.087 1.00 94.25 90 GLN A CA 1
ATOM 700 C C . GLN A 1 90 ? 10.310 -3.020 6.804 1.00 94.25 90 GLN A C 1
ATOM 702 O O . GLN A 1 90 ? 9.177 -3.050 6.331 1.00 94.25 90 GLN A O 1
ATOM 707 N N . PHE A 1 91 ? 11.310 -2.404 6.189 1.00 95.25 91 PHE A N 1
ATOM 708 C CA . PHE A 1 91 ? 11.234 -1.815 4.866 1.00 95.25 91 PHE A CA 1
ATOM 709 C C . PHE A 1 91 ? 12.279 -2.456 3.955 1.00 95.25 91 PHE A C 1
ATOM 711 O O . PHE A 1 91 ? 13.462 -2.514 4.276 1.00 95.25 91 PHE A O 1
ATOM 718 N N . THR A 1 92 ? 11.852 -2.944 2.794 1.00 95.94 92 THR A N 1
ATOM 719 C CA . THR A 1 92 ? 12.751 -3.446 1.751 1.00 95.94 92 THR A CA 1
ATOM 720 C C . THR A 1 92 ? 12.625 -2.584 0.508 1.00 95.94 92 THR A C 1
ATOM 722 O O . THR A 1 92 ? 11.537 -2.431 -0.047 1.00 95.94 92 THR A O 1
ATOM 725 N N . SER A 1 93 ? 13.748 -2.073 0.012 1.00 93.38 93 SER A N 1
ATOM 726 C CA . SER A 1 93 ? 13.809 -1.367 -1.264 1.00 93.38 93 SER A CA 1
ATOM 727 C C . SER A 1 93 ? 14.851 -1.975 -2.186 1.00 93.38 93 SER A C 1
ATOM 729 O O . SER A 1 93 ? 15.969 -2.280 -1.782 1.00 93.38 93 SER A O 1
ATOM 731 N N . SER A 1 94 ? 14.527 -2.030 -3.475 1.00 86.44 94 SER A N 1
ATOM 732 C CA . SER A 1 94 ? 15.488 -2.347 -4.539 1.00 86.44 94 SER A CA 1
ATOM 733 C C . SER A 1 94 ? 16.739 -1.451 -4.539 1.00 86.44 94 SER A C 1
ATOM 735 O O . SER A 1 94 ? 17.768 -1.857 -5.074 1.00 86.44 94 SER A O 1
ATOM 737 N N . ARG A 1 95 ? 16.666 -0.243 -3.955 1.00 85.00 95 ARG A N 1
ATOM 738 C CA . ARG A 1 95 ? 17.784 0.717 -3.892 1.00 85.00 95 ARG A CA 1
ATOM 739 C C . ARG A 1 95 ? 18.534 0.726 -2.563 1.00 85.00 95 ARG A C 1
ATOM 741 O O . ARG A 1 95 ? 19.725 1.009 -2.564 1.00 85.00 95 ARG A O 1
ATOM 748 N N . LEU A 1 96 ? 17.839 0.471 -1.456 1.00 86.88 96 LEU A N 1
ATOM 749 C CA . LEU A 1 96 ? 18.383 0.612 -0.098 1.00 86.88 96 LEU A CA 1
ATOM 750 C C . LEU A 1 96 ? 18.645 -0.737 0.588 1.00 86.88 96 LEU A C 1
ATOM 752 O O . LEU A 1 96 ? 19.342 -0.780 1.593 1.00 86.88 96 LEU A O 1
ATOM 756 N N . GLY A 1 97 ? 18.132 -1.838 0.035 1.00 91.19 97 GLY A N 1
ATOM 757 C CA . GLY A 1 97 ? 18.134 -3.134 0.705 1.00 91.19 97 GLY A CA 1
ATOM 758 C C . GLY A 1 97 ? 17.061 -3.211 1.793 1.00 91.19 97 GLY A C 1
ATOM 759 O O . GLY A 1 97 ? 16.054 -2.505 1.729 1.00 91.19 97 GLY A O 1
ATOM 760 N N . LEU A 1 98 ? 17.268 -4.113 2.751 1.00 94.56 98 LEU A N 1
ATOM 761 C CA . LEU A 1 98 ? 16.413 -4.293 3.924 1.00 94.56 98 LEU A CA 1
ATOM 762 C C . LEU A 1 98 ? 16.872 -3.356 5.048 1.00 94.56 98 LEU A C 1
ATOM 764 O O . LEU A 1 98 ? 18.052 -3.360 5.400 1.00 94.56 98 LEU A O 1
ATOM 768 N N . CYS A 1 99 ? 15.947 -2.608 5.640 1.00 93.19 99 CYS A N 1
ATOM 769 C CA . CYS A 1 99 ? 16.170 -1.823 6.850 1.00 93.19 99 CYS A CA 1
ATOM 770 C C . CYS A 1 99 ? 14.909 -1.774 7.726 1.00 93.19 99 CYS A C 1
ATOM 772 O O . CYS A 1 99 ? 13.841 -2.238 7.330 1.00 93.19 99 CYS A O 1
ATOM 774 N N . GLU A 1 100 ? 15.033 -1.231 8.933 1.00 93.44 100 GLU A N 1
ATOM 775 C CA . GLU A 1 100 ? 13.901 -1.011 9.838 1.00 93.44 100 GLU A CA 1
ATOM 776 C C . GLU A 1 100 ? 13.061 0.197 9.394 1.00 93.44 100 GLU A C 1
ATOM 778 O O . GLU A 1 100 ? 13.541 1.076 8.667 1.00 93.44 100 GLU A O 1
ATOM 783 N N . ILE A 1 101 ? 11.800 0.247 9.832 1.00 91.12 101 ILE A N 1
ATOM 784 C CA . ILE A 1 101 ? 10.935 1.417 9.636 1.00 91.12 101 ILE A CA 1
ATOM 785 C C . ILE A 1 101 ? 11.323 2.495 10.658 1.00 91.12 101 ILE A C 1
ATOM 787 O O . ILE A 1 101 ? 10.874 2.485 11.799 1.00 91.12 101 ILE A O 1
ATOM 791 N N . SER A 1 102 ? 12.184 3.420 10.236 1.00 90.69 102 SER A N 1
ATOM 792 C CA . SER A 1 102 ? 12.539 4.634 10.980 1.00 90.69 102 SER A CA 1
ATOM 793 C C . SER A 1 102 ? 11.596 5.805 10.666 1.00 90.69 102 SER A C 1
ATOM 795 O O . SER A 1 102 ? 10.721 5.701 9.800 1.00 90.69 102 SER A O 1
ATOM 797 N N . ASP A 1 103 ? 11.808 6.953 11.317 1.00 89.00 103 ASP A N 1
ATOM 798 C CA . ASP A 1 103 ? 11.079 8.195 11.023 1.00 89.00 103 ASP A CA 1
ATOM 799 C C . ASP A 1 103 ? 11.247 8.625 9.551 1.00 89.00 103 ASP A C 1
ATOM 801 O O . ASP A 1 103 ? 10.253 8.871 8.869 1.00 89.00 103 ASP A O 1
ATOM 805 N N . ASP A 1 104 ? 12.469 8.589 9.005 1.00 90.50 104 ASP A N 1
ATOM 806 C CA . ASP A 1 104 ? 12.738 8.916 7.592 1.00 90.50 104 ASP A CA 1
ATOM 807 C C . ASP A 1 104 ? 11.991 7.977 6.623 1.00 90.50 104 ASP A C 1
ATOM 809 O O . ASP A 1 104 ? 11.451 8.392 5.593 1.00 90.50 104 ASP A O 1
ATOM 813 N N . VAL A 1 105 ? 11.942 6.681 6.951 1.00 91.50 105 VAL A N 1
ATOM 814 C CA . VAL A 1 105 ? 11.210 5.674 6.165 1.00 91.50 105 VAL A CA 1
ATOM 815 C C . VAL A 1 105 ? 9.700 5.899 6.278 1.00 91.50 105 VAL A C 1
ATOM 817 O O . VAL A 1 105 ? 8.963 5.702 5.309 1.00 91.50 105 VAL A O 1
ATOM 820 N N . THR A 1 106 ? 9.235 6.363 7.433 1.00 90.19 106 THR A N 1
ATOM 821 C CA . THR A 1 106 ? 7.836 6.720 7.678 1.00 90.19 106 THR A CA 1
ATOM 822 C C . THR A 1 106 ? 7.421 7.957 6.874 1.00 90.19 106 THR A C 1
ATOM 824 O O . THR A 1 106 ? 6.347 7.963 6.268 1.00 90.19 106 THR A O 1
ATOM 827 N N . GLU A 1 107 ? 8.280 8.972 6.767 1.00 90.44 107 GLU A N 1
ATOM 828 C CA . GLU A 1 107 ? 8.048 10.129 5.890 1.00 90.44 107 GLU A CA 1
ATOM 829 C C . GLU A 1 107 ? 8.009 9.726 4.407 1.00 90.44 107 GLU A C 1
ATOM 831 O O . GLU A 1 107 ? 7.135 10.165 3.648 1.00 90.44 107 GLU A O 1
ATOM 836 N N . LEU A 1 108 ? 8.911 8.829 3.992 1.00 91.56 108 LEU A N 1
ATOM 837 C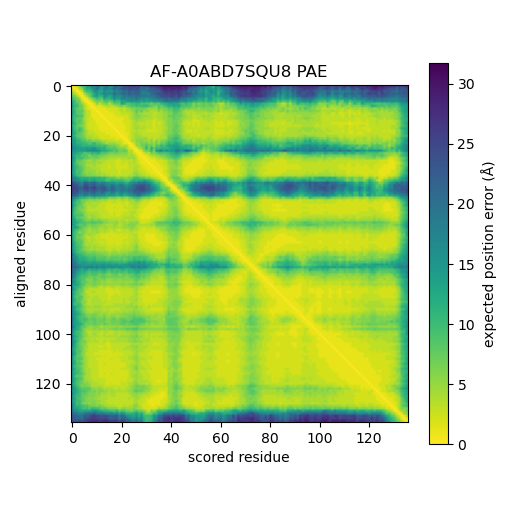 CA . LEU A 1 108 ? 8.913 8.250 2.647 1.00 91.56 108 LEU A CA 1
ATOM 838 C C . LEU A 1 108 ? 7.600 7.506 2.353 1.00 91.56 108 LEU A C 1
ATOM 840 O O . LEU A 1 108 ? 7.021 7.664 1.273 1.00 91.56 108 LEU A O 1
ATOM 844 N N . PHE A 1 109 ? 7.107 6.725 3.316 1.00 92.69 109 PHE A N 1
ATOM 845 C CA . PHE A 1 109 ? 5.812 6.059 3.217 1.00 92.69 109 PHE A CA 1
ATOM 846 C C . PHE A 1 109 ? 4.665 7.063 3.051 1.00 92.69 109 PHE A C 1
ATOM 848 O O . PHE A 1 109 ? 3.819 6.888 2.171 1.00 92.69 109 PHE A O 1
ATOM 855 N N . GLU A 1 110 ? 4.650 8.146 3.834 1.00 91.19 110 GLU A N 1
ATOM 856 C CA . GLU A 1 110 ? 3.624 9.186 3.727 1.00 91.19 110 GLU A CA 1
ATOM 857 C C . GLU A 1 110 ? 3.600 9.826 2.329 1.00 91.19 110 GLU A C 1
ATOM 859 O O . GLU A 1 110 ? 2.524 10.063 1.769 1.00 91.19 110 GLU A O 1
ATOM 864 N N . MET A 1 111 ? 4.770 10.064 1.729 1.00 91.56 111 MET A N 1
ATOM 865 C CA . MET A 1 111 ? 4.866 10.570 0.357 1.00 91.56 111 MET A CA 1
ATOM 866 C C . MET A 1 111 ? 4.242 9.593 -0.653 1.00 91.56 111 MET A C 1
ATOM 868 O O . MET A 1 111 ? 3.436 10.010 -1.490 1.00 91.56 111 MET A O 1
ATOM 872 N N . TYR A 1 112 ? 4.563 8.298 -0.566 1.00 91.19 112 TYR A N 1
ATOM 873 C CA . TYR A 1 112 ? 3.989 7.281 -1.455 1.00 91.19 112 TYR A CA 1
ATOM 874 C C . TYR A 1 112 ? 2.479 7.114 -1.272 1.00 91.19 112 TYR A C 1
ATOM 876 O O . TYR A 1 112 ? 1.748 6.912 -2.245 1.00 91.19 112 TYR A O 1
ATOM 884 N N . LEU A 1 113 ? 1.995 7.235 -0.038 1.00 90.81 113 LEU A N 1
ATOM 885 C CA . LEU A 1 113 ? 0.574 7.175 0.269 1.00 90.81 113 LEU A CA 1
ATOM 886 C C . LEU A 1 113 ? -0.184 8.365 -0.340 1.00 90.81 113 LEU A C 1
ATOM 888 O O . LEU A 1 113 ? -1.239 8.181 -0.950 1.00 90.81 113 LEU A O 1
ATOM 892 N N . LYS A 1 114 ? 0.366 9.582 -0.242 1.00 90.50 114 LYS A N 1
ATOM 893 C CA . LYS A 1 114 ? -0.224 10.786 -0.854 1.00 90.50 114 LYS A CA 1
ATOM 894 C C . LYS A 1 114 ? -0.300 10.686 -2.379 1.00 90.50 114 LYS A C 1
ATOM 896 O O . LYS A 1 114 ? -1.332 11.047 -2.947 1.00 90.50 114 LYS A O 1
ATOM 901 N N . ASP A 1 115 ? 0.741 10.162 -3.030 1.00 89.31 115 ASP A N 1
ATOM 902 C CA . ASP A 1 115 ? 0.725 9.899 -4.478 1.00 89.31 115 ASP A CA 1
ATOM 903 C C . ASP A 1 115 ? -0.379 8.899 -4.854 1.00 89.31 115 ASP A C 1
ATOM 905 O O . ASP A 1 115 ? -1.201 9.168 -5.734 1.00 89.31 115 ASP A O 1
ATOM 909 N N . ALA A 1 116 ? -0.476 7.784 -4.124 1.00 88.81 116 ALA A N 1
ATOM 910 C CA . ALA A 1 116 ? -1.510 6.776 -4.342 1.00 88.81 116 ALA A CA 1
ATOM 911 C C . ALA A 1 116 ? -2.927 7.370 -4.229 1.00 88.81 116 ALA A C 1
ATOM 913 O O . ALA A 1 116 ? -3.767 7.146 -5.101 1.00 88.81 116 ALA A O 1
ATOM 914 N N . ILE A 1 117 ? -3.185 8.187 -3.203 1.00 89.56 117 ILE A N 1
ATOM 915 C CA . ILE A 1 117 ? -4.478 8.861 -3.003 1.00 89.56 117 ILE A CA 1
ATOM 916 C C . ILE A 1 117 ? -4.782 9.836 -4.143 1.00 89.56 117 ILE A C 1
ATOM 918 O O . ILE A 1 117 ? -5.912 9.873 -4.634 1.00 89.56 117 ILE A O 1
ATOM 922 N N . ALA A 1 118 ? -3.796 10.617 -4.590 1.00 89.38 118 ALA A N 1
ATOM 923 C CA . ALA A 1 118 ? -3.972 11.528 -5.719 1.00 89.38 118 ALA A CA 1
ATOM 924 C C . ALA A 1 118 ? -4.357 10.764 -6.997 1.00 89.38 118 ALA A C 1
ATOM 926 O O . ALA A 1 118 ? -5.255 11.189 -7.729 1.00 89.38 118 ALA A O 1
ATOM 927 N N . ARG A 1 119 ? -3.736 9.599 -7.218 1.00 87.88 119 ARG A N 1
ATOM 928 C CA . ARG A 1 119 ? -4.030 8.698 -8.339 1.00 87.88 119 ARG A CA 1
ATOM 929 C C . ARG A 1 119 ? -5.416 8.052 -8.257 1.00 87.88 119 ARG A C 1
ATOM 931 O O . ARG A 1 119 ? -6.046 7.836 -9.289 1.00 87.88 119 ARG A O 1
ATOM 938 N N . ILE A 1 120 ? -5.922 7.777 -7.057 1.00 88.31 120 ILE A N 1
ATOM 939 C CA . ILE A 1 120 ? -7.315 7.340 -6.867 1.00 88.31 120 ILE A CA 1
ATOM 940 C C . ILE A 1 120 ? -8.268 8.481 -7.228 1.00 88.31 120 ILE A C 1
ATOM 942 O O . ILE A 1 120 ? -9.163 8.310 -8.054 1.00 88.31 120 ILE A O 1
ATOM 946 N N . LYS A 1 121 ? -8.052 9.668 -6.648 1.00 87.88 121 LYS A N 1
ATOM 947 C CA . LYS A 1 121 ? -8.953 10.823 -6.791 1.00 87.88 121 LYS A CA 1
ATOM 948 C C . LYS A 1 121 ? -9.063 11.335 -8.227 1.00 87.88 121 LYS A C 1
ATOM 950 O O . LYS A 1 121 ? -10.119 11.825 -8.611 1.00 87.88 121 LYS A O 1
ATOM 955 N N . ASN A 1 122 ? -7.999 11.227 -9.019 1.00 87.88 122 ASN A N 1
ATOM 956 C CA . ASN A 1 122 ? -8.011 11.627 -10.428 1.00 87.88 122 ASN A CA 1
ATOM 957 C C . ASN A 1 122 ? -8.511 10.520 -11.385 1.00 87.88 122 ASN A C 1
ATOM 959 O O . ASN A 1 122 ? -8.532 10.739 -12.595 1.00 87.88 122 ASN A O 1
ATOM 963 N N . GLY A 1 123 ? -8.883 9.340 -10.869 1.00 86.25 123 GLY A N 1
ATOM 964 C CA . GLY A 1 123 ? -9.368 8.213 -11.668 1.00 86.25 123 GLY A CA 1
ATOM 965 C C . GLY A 1 123 ? -8.302 7.541 -12.541 1.00 86.25 123 GLY A C 1
ATOM 966 O O . GLY A 1 123 ? -8.652 6.873 -13.510 1.00 86.25 123 GLY A O 1
ATOM 967 N N . SER A 1 124 ? -7.010 7.714 -12.237 1.00 86.50 124 SER A N 1
ATOM 968 C CA . SER A 1 124 ? -5.896 7.133 -13.015 1.00 86.50 124 SER A CA 1
ATOM 969 C C . SER A 1 124 ? -5.568 5.684 -12.657 1.00 86.50 124 SER A C 1
ATOM 971 O O . SER A 1 124 ? -4.735 5.059 -13.315 1.00 86.50 124 SER A O 1
ATOM 973 N N . VAL A 1 125 ? -6.236 5.113 -11.654 1.00 87.75 125 VAL A N 1
ATOM 974 C CA . VAL A 1 125 ? -6.054 3.716 -11.247 1.00 87.75 125 VAL A CA 1
ATOM 975 C C . VAL A 1 125 ? -7.370 2.950 -11.244 1.00 87.75 125 VAL A C 1
ATOM 977 O O . VAL A 1 125 ? -8.400 3.430 -10.778 1.00 87.75 125 VAL A O 1
ATOM 980 N N . LYS A 1 126 ? -7.314 1.713 -11.732 1.00 87.94 126 LYS A N 1
ATOM 981 C CA . LYS A 1 126 ? -8.281 0.661 -11.438 1.00 87.94 126 LYS A CA 1
ATOM 982 C C . LYS A 1 126 ? -7.957 0.088 -10.061 1.00 87.94 126 LYS A 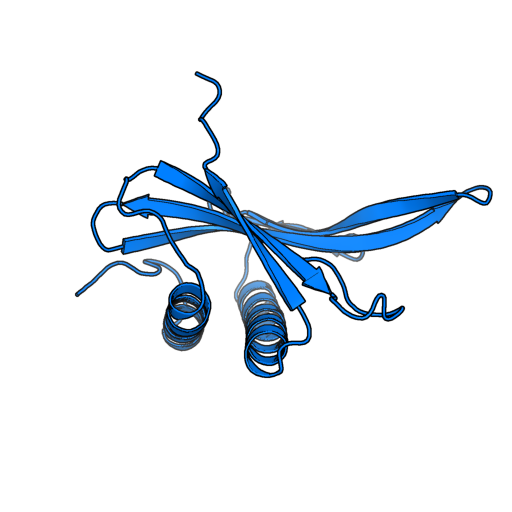C 1
ATOM 984 O O . LYS A 1 126 ? -6.795 -0.207 -9.778 1.00 87.94 126 LYS A O 1
ATOM 989 N N . ILE A 1 127 ? -8.986 -0.100 -9.244 1.00 88.44 127 ILE A N 1
ATOM 990 C CA . ILE A 1 127 ? -8.881 -0.697 -7.912 1.00 88.44 127 ILE A CA 1
ATOM 991 C C . ILE A 1 127 ? -9.562 -2.065 -7.940 1.00 88.44 127 ILE A C 1
ATOM 993 O O . ILE A 1 127 ? -10.696 -2.191 -8.401 1.00 88.44 127 ILE A O 1
ATOM 997 N N . GLU A 1 128 ? -8.880 -3.082 -7.428 1.00 89.19 128 GLU A N 1
ATOM 998 C CA . GLU A 1 128 ? -9.431 -4.415 -7.193 1.00 89.19 128 GLU A CA 1
ATOM 999 C C . GLU A 1 128 ? -9.259 -4.779 -5.719 1.00 89.19 128 GLU A C 1
ATOM 1001 O O . GLU A 1 128 ? -8.157 -4.693 -5.186 1.00 89.19 128 GLU A O 1
ATOM 1006 N N . VAL A 1 129 ? -10.334 -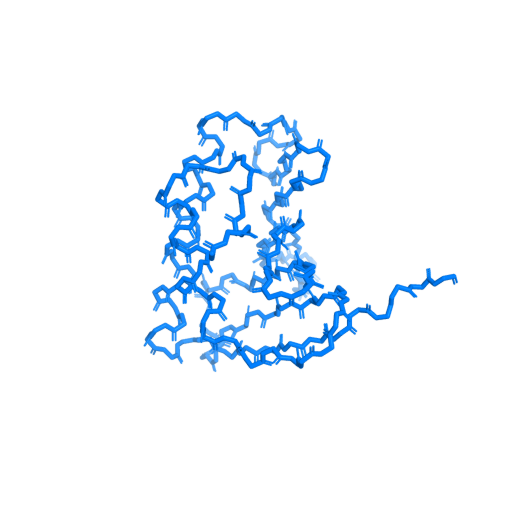5.214 -5.062 1.00 89.25 129 VAL A N 1
ATOM 1007 C CA . VAL A 1 129 ? -10.299 -5.702 -3.675 1.00 89.25 129 VAL A CA 1
ATOM 1008 C C . VAL A 1 129 ? -10.565 -7.203 -3.692 1.00 89.25 129 VAL A C 1
ATOM 1010 O O . VAL A 1 129 ? -11.573 -7.652 -4.238 1.00 89.25 129 VAL A O 1
ATOM 1013 N N . LYS A 1 130 ? -9.659 -7.990 -3.112 1.00 88.50 130 LYS A N 1
ATOM 1014 C CA . LYS A 1 130 ? -9.757 -9.452 -3.023 1.00 88.50 130 LYS A CA 1
ATOM 1015 C C . LYS A 1 130 ? -9.647 -9.861 -1.561 1.00 88.50 130 LYS A C 1
ATOM 1017 O O . LYS A 1 130 ? -8.677 -9.512 -0.897 1.00 88.50 130 LYS A O 1
ATOM 1022 N N . ASN A 1 131 ? -10.630 -10.605 -1.059 1.00 83.75 131 ASN A N 1
ATOM 1023 C CA . ASN A 1 131 ? -10.510 -11.241 0.250 1.00 83.75 131 ASN A CA 1
ATOM 1024 C C . ASN A 1 131 ? -9.385 -12.281 0.166 1.00 83.75 131 ASN A C 1
ATOM 1026 O O . ASN A 1 131 ? -9.435 -13.190 -0.669 1.00 83.75 131 ASN A O 1
ATOM 1030 N N . GLN A 1 132 ? -8.355 -12.113 0.989 1.00 77.56 132 GLN A N 1
ATOM 1031 C CA . GLN A 1 132 ? -7.368 -13.154 1.183 1.00 77.56 132 GLN A CA 1
ATOM 1032 C C . GLN A 1 132 ? -7.997 -14.166 2.127 1.00 77.56 132 GLN A C 1
ATOM 1034 O O . GLN A 1 132 ? -8.055 -13.954 3.337 1.00 77.56 132 GLN A O 1
ATOM 1039 N N . ARG A 1 133 ? -8.466 -15.291 1.575 1.00 58.31 133 ARG A N 1
ATOM 1040 C CA . ARG A 1 133 ? -8.636 -16.475 2.411 1.00 58.31 133 ARG A CA 1
ATOM 1041 C C . ARG A 1 133 ? -7.262 -16.751 3.000 1.00 58.31 133 ARG A C 1
ATOM 1043 O O . ARG A 1 133 ? -6.349 -17.087 2.246 1.00 58.31 133 ARG A O 1
ATOM 1050 N N . LEU A 1 134 ? -7.124 -16.563 4.310 1.00 47.59 134 LEU A N 1
ATOM 1051 C CA . LEU A 1 134 ? -6.009 -17.122 5.054 1.00 47.59 134 LEU A CA 1
ATOM 1052 C C . LEU A 1 134 ? -5.963 -18.595 4.645 1.00 47.59 134 LEU A C 1
ATOM 1054 O O . LEU A 1 134 ? -6.945 -19.320 4.821 1.00 47.59 134 LEU A O 1
ATOM 1058 N N . LEU A 1 135 ? -4.889 -18.991 3.964 1.00 38.66 135 LEU A N 1
ATOM 1059 C CA . LEU A 1 135 ? -4.583 -20.398 3.772 1.00 38.66 135 LEU A CA 1
ATOM 1060 C C . LEU A 1 135 ? -4.337 -20.929 5.186 1.00 38.66 135 LEU A C 1
ATOM 1062 O O . LEU A 1 135 ? -3.265 -20.708 5.743 1.00 38.66 135 LEU A O 1
ATOM 1066 N N . GLY A 1 136 ? -5.397 -21.466 5.793 1.00 31.44 136 GLY A N 1
ATOM 1067 C CA . GLY A 1 136 ? -5.326 -22.236 7.029 1.00 31.44 136 GLY A CA 1
ATOM 1068 C C . GLY A 1 136 ? -4.626 -23.562 6.801 1.00 31.44 136 GLY A C 1
ATOM 1069 O O . GLY A 1 136 ? -4.689 -24.072 5.656 1.00 31.44 136 GLY A O 1
#

Mean predicted aligned error: 6.5 Å

Radius of gyration: 15.12 Å; Cα contacts (8 Å, |Δi|>4): 217; chains: 1; bounding box: 37×35×41 Å